Protein AF-E5XTN7-F1 (afdb_monomer)

Secondary structure (DSSP, 8-state):
-------------------PPPP-TTSHHHHHHHHHHHHHHHHHHHHHHHHT-HHHHHHH-HHHHHHHHHHHHHHHHHHHHHHTTT---HHHHHHHHHHHHHHHHHHHHHHHHHTT-SSHHHHHHHHHHHHHHHHHHHHHHHHHHHHHHHHHH-

Structure (mmCIF, N/CA/C/O backbone):
data_AF-E5XTN7-F1
#
_entry.id   AF-E5XTN7-F1
#
loop_
_atom_site.group_PDB
_atom_site.id
_atom_site.type_symbol
_atom_site.label_atom_id
_atom_site.label_alt_id
_atom_site.label_comp_id
_atom_site.label_asym_id
_atom_site.label_entity_id
_atom_site.label_seq_id
_atom_site.pdbx_PDB_ins_code
_atom_site.Cartn_x
_atom_site.Cartn_y
_atom_site.Cartn_z
_atom_site.occupancy
_atom_site.B_iso_or_equiv
_atom_site.auth_seq_id
_atom_site.auth_comp_id
_atom_site.auth_asym_id
_atom_site.auth_atom_id
_atom_site.pdbx_PDB_model_num
ATOM 1 N N . MET A 1 1 ? 64.754 -32.301 -19.157 1.00 39.00 1 MET A N 1
ATOM 2 C CA . MET A 1 1 ? 63.368 -31.954 -19.535 1.00 39.00 1 MET A CA 1
ATOM 3 C C . MET A 1 1 ? 63.121 -30.515 -19.104 1.00 39.00 1 MET A C 1
ATOM 5 O O . MET A 1 1 ? 63.153 -30.246 -17.913 1.00 39.00 1 MET A O 1
ATOM 9 N N . LYS A 1 2 ? 63.018 -29.583 -20.059 1.00 43.47 2 LYS A N 1
ATOM 10 C CA . LYS A 1 2 ? 62.657 -28.176 -19.823 1.00 43.47 2 LYS A CA 1
ATOM 11 C C . LYS A 1 2 ? 61.155 -28.052 -20.085 1.00 43.47 2 LYS A C 1
ATOM 13 O O . LYS A 1 2 ? 60.733 -28.350 -21.195 1.00 43.47 2 LYS A O 1
ATOM 18 N N . GLY A 1 3 ? 60.383 -27.647 -19.082 1.00 41.66 3 GLY A N 1
ATOM 19 C CA . GLY A 1 3 ? 58.965 -27.315 -19.213 1.00 41.66 3 GLY A CA 1
ATOM 20 C C . GLY A 1 3 ? 58.739 -25.921 -18.649 1.00 41.66 3 GLY A C 1
ATOM 21 O O . GLY A 1 3 ? 58.714 -25.746 -17.436 1.00 41.66 3 GLY A O 1
ATOM 22 N N . LEU A 1 4 ? 58.668 -24.935 -19.541 1.00 42.16 4 LEU A N 1
ATOM 23 C CA . LEU A 1 4 ? 58.342 -23.545 -19.244 1.00 42.16 4 LEU A CA 1
ATOM 24 C C . LEU A 1 4 ? 56.812 -23.422 -19.342 1.00 42.16 4 LEU A C 1
ATOM 26 O O . LEU A 1 4 ? 56.265 -23.616 -20.426 1.00 42.16 4 LEU A O 1
ATOM 30 N N . PHE A 1 5 ? 56.118 -23.140 -18.240 1.00 42.88 5 PHE A N 1
ATOM 31 C CA . PHE A 1 5 ? 54.689 -22.817 -18.279 1.00 42.88 5 PHE A CA 1
ATOM 32 C C . PHE A 1 5 ? 54.531 -21.323 -18.568 1.00 42.88 5 PHE A C 1
ATOM 34 O O . PHE A 1 5 ? 54.849 -20.478 -17.733 1.00 42.88 5 PHE A O 1
ATOM 41 N N . VAL A 1 6 ? 54.072 -21.007 -19.779 1.00 46.72 6 VAL A N 1
ATOM 42 C CA . VAL A 1 6 ? 53.655 -19.660 -20.177 1.00 46.72 6 VAL A CA 1
ATOM 43 C C . VAL A 1 6 ? 52.226 -19.465 -19.681 1.00 46.72 6 VAL A C 1
ATOM 45 O O . VAL A 1 6 ? 51.288 -20.038 -20.230 1.00 46.72 6 VAL A O 1
ATOM 48 N N . PHE A 1 7 ? 52.058 -18.671 -18.625 1.00 42.91 7 PHE A N 1
ATOM 49 C CA . PHE A 1 7 ? 50.754 -18.139 -18.248 1.00 42.91 7 PHE A CA 1
ATOM 50 C C . PHE A 1 7 ? 50.423 -16.980 -19.190 1.00 42.91 7 PHE A C 1
ATOM 52 O O . PHE A 1 7 ? 50.870 -15.851 -18.991 1.00 42.91 7 PHE A O 1
ATOM 59 N N . SER A 1 8 ? 49.655 -17.265 -20.240 1.00 40.66 8 SER A N 1
ATOM 60 C CA . SER A 1 8 ? 48.964 -16.235 -21.013 1.00 40.66 8 SER A CA 1
ATOM 61 C C . SER A 1 8 ? 47.857 -15.640 -20.144 1.00 40.66 8 SER A C 1
ATOM 63 O O . SER A 1 8 ? 46.769 -16.196 -20.022 1.00 40.66 8 SER A O 1
ATOM 65 N N . ALA A 1 9 ? 48.163 -14.515 -19.505 1.00 44.72 9 ALA A N 1
ATOM 66 C CA . ALA A 1 9 ? 47.156 -13.574 -19.051 1.00 44.72 9 ALA A CA 1
ATOM 67 C C . ALA A 1 9 ? 46.596 -12.812 -20.263 1.00 44.72 9 ALA A C 1
ATOM 69 O O . ALA A 1 9 ? 47.289 -12.625 -21.261 1.00 44.72 9 ALA A O 1
ATOM 70 N N . VAL A 1 10 ? 45.376 -12.303 -20.102 1.00 40.56 10 VAL A N 1
ATOM 71 C CA . VAL A 1 10 ? 44.593 -11.484 -21.043 1.00 40.56 10 VAL A CA 1
ATOM 72 C C . VAL A 1 10 ? 43.712 -12.293 -21.996 1.00 40.56 10 VAL A C 1
ATOM 74 O O . VAL A 1 10 ? 44.074 -12.671 -23.104 1.00 40.56 10 VAL A O 1
ATOM 77 N N . GLY A 1 11 ? 42.488 -12.498 -21.523 1.00 36.06 11 GLY A N 1
ATOM 78 C CA . GLY A 1 11 ? 41.354 -12.985 -22.300 1.00 36.06 11 GLY A CA 1
ATOM 79 C C . GLY A 1 11 ? 40.106 -13.194 -21.444 1.00 36.06 11 GLY A C 1
ATOM 80 O O . GLY A 1 11 ? 39.206 -13.916 -21.854 1.00 36.06 11 GLY A O 1
ATOM 81 N N . VAL A 1 12 ? 40.054 -12.618 -20.234 1.00 38.53 12 VAL A N 1
ATOM 82 C CA . VAL A 1 12 ? 38.844 -12.628 -19.412 1.00 38.53 12 VAL A CA 1
ATOM 83 C C . VAL A 1 12 ? 38.014 -11.425 -19.817 1.00 38.53 12 VAL A C 1
ATOM 85 O O . VAL A 1 12 ? 38.387 -10.285 -19.564 1.00 38.53 12 VAL A O 1
ATOM 88 N N . ALA A 1 13 ? 36.886 -11.761 -20.427 1.00 38.44 13 ALA A N 1
ATOM 89 C CA . ALA A 1 13 ? 35.663 -10.994 -20.445 1.00 38.44 13 ALA A CA 1
ATOM 90 C C . ALA A 1 13 ? 35.724 -9.643 -21.171 1.00 38.44 13 ALA A C 1
ATOM 92 O O . ALA A 1 13 ? 36.073 -8.596 -20.631 1.00 38.44 13 ALA A O 1
ATOM 93 N N . ALA A 1 14 ? 35.147 -9.669 -22.370 1.00 40.19 14 ALA A N 1
ATOM 94 C CA . ALA A 1 14 ? 34.119 -8.701 -22.707 1.00 40.19 14 ALA A CA 1
ATOM 95 C C . ALA A 1 14 ? 33.055 -8.671 -21.584 1.00 40.19 14 ALA A C 1
ATOM 97 O O . ALA A 1 14 ? 31.980 -9.247 -21.718 1.00 40.19 14 ALA A O 1
ATOM 98 N N . VAL A 1 15 ? 33.357 -8.036 -20.447 1.00 39.28 15 VAL A N 1
ATOM 99 C CA . VAL A 1 15 ? 32.304 -7.446 -19.628 1.00 39.28 15 VAL A CA 1
ATOM 100 C C . VAL A 1 15 ? 31.927 -6.206 -20.398 1.00 39.28 15 VAL A C 1
ATOM 102 O O . VAL A 1 15 ? 32.626 -5.194 -20.387 1.00 39.28 15 VAL A O 1
ATOM 105 N N . LEU A 1 16 ? 30.861 -6.367 -21.172 1.00 36.47 16 LEU A N 1
ATOM 106 C CA . LEU A 1 16 ? 30.068 -5.273 -21.676 1.00 36.47 16 LEU A CA 1
ATOM 107 C C . LEU A 1 16 ? 30.005 -4.219 -20.571 1.00 36.47 16 LEU A C 1
ATOM 109 O O . LEU A 1 16 ? 29.441 -4.464 -19.506 1.00 36.47 16 LEU A O 1
ATOM 113 N N . ALA A 1 17 ? 30.575 -3.052 -20.844 1.00 36.22 17 ALA A N 1
ATOM 114 C CA . ALA A 1 17 ? 30.111 -1.817 -20.251 1.00 36.22 17 ALA A CA 1
ATOM 115 C C . ALA A 1 17 ? 28.664 -1.607 -20.734 1.00 36.22 17 ALA A C 1
ATOM 117 O O . ALA A 1 17 ? 28.383 -0.752 -21.566 1.00 36.22 17 ALA A O 1
ATOM 118 N N . GLN A 1 18 ? 27.746 -2.458 -20.269 1.00 37.75 18 GLN A N 1
ATOM 119 C CA . GLN A 1 18 ? 26.349 -2.110 -20.131 1.00 37.75 18 GLN A CA 1
ATOM 120 C C . GLN A 1 18 ? 26.347 -1.112 -18.984 1.00 37.75 18 GLN A C 1
ATOM 122 O O . GLN A 1 18 ? 26.184 -1.461 -17.819 1.00 37.75 18 GLN A O 1
ATOM 127 N N . SER A 1 19 ? 26.620 0.148 -19.319 1.00 44.28 19 SER A N 1
ATOM 128 C CA . SER A 1 19 ? 25.987 1.235 -18.589 1.00 44.28 19 SER A CA 1
ATOM 129 C C . SER A 1 19 ? 24.523 0.820 -18.417 1.00 44.28 19 SER A C 1
ATOM 131 O O . SER A 1 19 ? 23.936 0.419 -19.432 1.00 44.28 19 SER A O 1
ATOM 133 N N . PRO A 1 20 ? 23.955 0.813 -17.194 1.00 45.00 20 PRO A N 1
ATOM 134 C CA . PRO A 1 20 ? 22.523 0.593 -17.058 1.00 45.00 20 PRO A CA 1
ATOM 135 C C . PRO A 1 20 ? 21.872 1.556 -18.043 1.00 45.00 20 PRO A C 1
ATOM 137 O O . PRO A 1 20 ? 22.246 2.734 -18.084 1.00 45.00 20 PRO A O 1
ATOM 140 N N . ALA A 1 21 ? 21.057 1.015 -18.951 1.00 47.50 21 ALA A N 1
ATOM 141 C CA . ALA A 1 21 ? 20.324 1.843 -19.887 1.00 47.50 21 ALA A CA 1
ATOM 142 C C . ALA A 1 21 ? 19.663 2.927 -19.038 1.00 47.50 21 ALA A C 1
ATOM 144 O O . ALA A 1 21 ? 18.949 2.588 -18.097 1.00 47.50 21 ALA A O 1
ATOM 145 N N . ALA A 1 22 ? 20.015 4.192 -19.293 1.00 49.84 22 ALA A N 1
ATOM 146 C CA . ALA A 1 22 ? 19.429 5.308 -18.570 1.00 49.84 22 ALA A CA 1
ATOM 147 C C . ALA A 1 22 ? 17.920 5.112 -18.623 1.00 49.84 22 ALA A C 1
ATOM 149 O O . ALA A 1 22 ? 17.380 4.875 -19.712 1.00 49.84 22 ALA A O 1
ATOM 150 N N . ALA A 1 23 ? 17.283 5.101 -17.460 1.00 55.78 23 ALA A N 1
ATOM 151 C CA . ALA A 1 23 ? 15.891 4.761 -17.399 1.00 55.78 23 ALA A CA 1
ATOM 152 C C . ALA A 1 23 ? 15.079 5.701 -18.289 1.00 55.78 23 ALA A C 1
ATOM 154 O O . ALA A 1 23 ? 15.318 6.910 -18.336 1.00 55.78 23 ALA A O 1
ATOM 155 N N . ASP A 1 24 ? 14.129 5.134 -19.026 1.00 64.25 24 ASP A N 1
ATOM 156 C CA . ASP A 1 24 ? 13.216 5.924 -19.834 1.00 64.25 24 ASP A CA 1
ATOM 157 C C . ASP A 1 24 ? 11.957 6.200 -19.000 1.00 64.25 24 ASP A C 1
ATOM 159 O O . ASP A 1 24 ? 11.116 5.306 -18.856 1.00 64.25 24 ASP A O 1
ATOM 163 N N . PRO A 1 25 ? 11.766 7.420 -18.460 1.00 66.38 25 PRO A N 1
ATOM 164 C CA . PRO A 1 25 ? 10.553 7.768 -17.722 1.00 66.38 25 PRO A CA 1
ATOM 165 C C . PRO A 1 25 ? 9.294 7.724 -18.606 1.00 66.38 25 PRO A C 1
ATOM 167 O O . PRO A 1 25 ? 8.176 7.763 -18.086 1.00 66.38 25 PRO A O 1
ATOM 170 N N . ALA A 1 26 ? 9.445 7.640 -19.934 1.00 74.25 26 ALA A N 1
ATOM 171 C CA . ALA 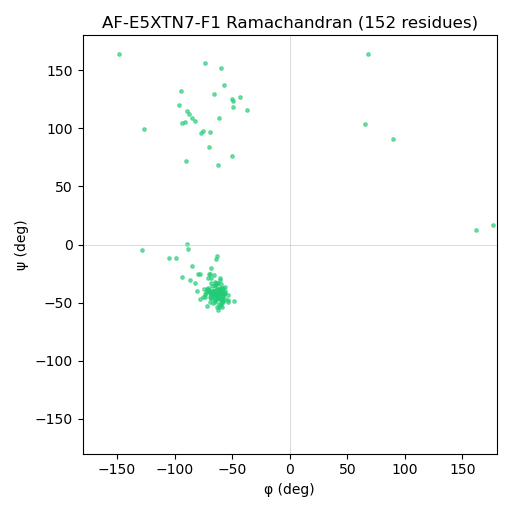A 1 26 ? 8.358 7.411 -20.876 1.00 74.25 26 ALA A CA 1
ATOM 172 C C . ALA A 1 26 ? 8.083 5.920 -21.142 1.00 74.25 26 ALA A C 1
ATOM 174 O O . ALA A 1 26 ? 7.150 5.618 -21.902 1.00 74.25 26 ALA A O 1
ATOM 175 N N . SER A 1 27 ? 8.817 4.989 -20.524 1.00 83.12 27 SER A N 1
ATOM 176 C CA . SER A 1 27 ? 8.564 3.557 -20.684 1.00 83.12 27 SER A CA 1
ATOM 177 C C . SER A 1 27 ? 7.141 3.184 -20.223 1.00 83.12 27 SER A C 1
ATOM 179 O O . SER A 1 27 ? 6.545 3.876 -19.382 1.00 83.12 27 SER A O 1
ATOM 181 N N . PRO A 1 28 ? 6.543 2.126 -20.802 1.00 84.44 28 PRO A N 1
ATOM 182 C CA . PRO A 1 28 ? 5.240 1.625 -20.372 1.00 84.44 28 PRO A CA 1
ATOM 183 C C . PRO A 1 28 ? 5.191 1.323 -18.868 1.00 84.44 28 PRO A C 1
ATOM 185 O O . PRO A 1 28 ? 4.250 1.761 -18.204 1.00 84.44 28 PRO A O 1
ATOM 188 N N . ASP A 1 29 ? 6.238 0.692 -18.330 1.00 85.06 29 ASP A N 1
ATOM 189 C CA . ASP A 1 29 ? 6.371 0.350 -16.909 1.00 85.06 29 ASP A CA 1
ATOM 190 C C . ASP A 1 29 ? 6.320 1.597 -16.016 1.00 85.06 29 ASP A C 1
ATOM 192 O O . ASP A 1 29 ? 5.551 1.654 -15.053 1.00 85.06 29 ASP A O 1
ATOM 196 N N . CYS A 1 30 ? 7.061 2.652 -16.370 1.00 86.00 30 CYS A N 1
ATOM 197 C CA . CYS A 1 30 ? 7.089 3.887 -15.585 1.00 86.00 30 CYS A CA 1
ATOM 198 C C . CYS A 1 30 ? 5.744 4.619 -15.607 1.00 86.00 30 CYS A C 1
ATOM 200 O O . CYS A 1 30 ? 5.276 5.109 -14.575 1.00 86.00 30 CYS A O 1
ATOM 202 N N . ARG A 1 31 ? 5.074 4.663 -16.765 1.00 85.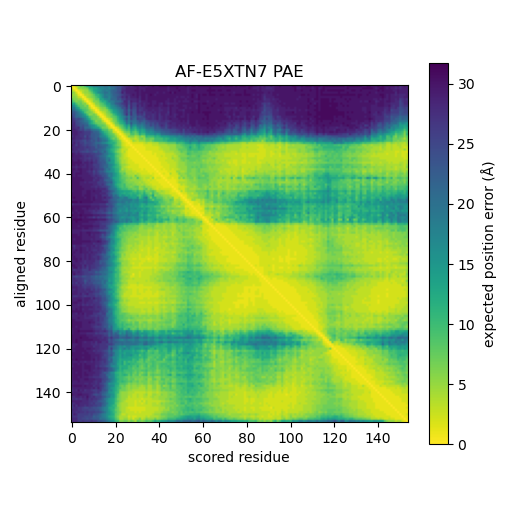50 31 ARG A N 1
ATOM 203 C CA . ARG A 1 31 ? 3.725 5.242 -16.874 1.00 85.50 31 ARG A CA 1
ATOM 204 C C . ARG A 1 31 ? 2.703 4.454 -16.063 1.00 85.50 31 ARG A C 1
ATOM 206 O O . ARG A 1 31 ? 1.848 5.063 -15.416 1.00 85.50 31 ARG A O 1
ATOM 213 N N . TYR A 1 32 ? 2.807 3.128 -16.080 1.00 86.06 32 TYR A N 1
ATOM 214 C CA . TYR A 1 32 ? 1.942 2.249 -15.309 1.00 86.06 32 TYR A CA 1
ATOM 215 C C . TYR A 1 32 ? 2.142 2.447 -13.802 1.00 86.06 32 TYR A C 1
ATOM 217 O O . TYR A 1 32 ? 1.176 2.698 -13.081 1.00 86.06 32 TYR A O 1
ATOM 225 N N . MET A 1 33 ? 3.389 2.467 -13.326 1.00 84.94 33 MET A N 1
ATOM 226 C CA . MET A 1 33 ? 3.681 2.722 -11.913 1.00 84.94 33 MET A CA 1
ATOM 227 C C . MET A 1 33 ? 3.194 4.092 -11.453 1.00 84.94 33 MET A C 1
ATOM 229 O O . MET A 1 33 ? 2.551 4.193 -10.413 1.00 84.94 33 MET A O 1
ATOM 233 N N . GLN A 1 34 ? 3.371 5.143 -12.255 1.00 83.62 34 GLN A N 1
ATOM 234 C CA . GLN A 1 34 ? 2.809 6.459 -11.933 1.00 83.62 34 GLN A CA 1
ATOM 235 C C . GLN A 1 34 ? 1.277 6.453 -11.825 1.00 83.62 34 GLN A C 1
ATOM 237 O O . GLN A 1 34 ? 0.705 7.299 -11.130 1.00 83.62 34 GLN A O 1
ATOM 242 N N . GLN A 1 35 ? 0.586 5.564 -12.541 1.00 85.44 35 GLN A N 1
ATOM 243 C CA . GLN A 1 35 ? -0.858 5.383 -12.407 1.00 85.44 35 GLN A CA 1
ATOM 244 C C . GLN A 1 35 ? -1.201 4.628 -11.117 1.00 85.44 35 GLN A C 1
ATOM 246 O O . GLN A 1 35 ? -2.112 5.056 -10.407 1.00 85.44 35 GLN A O 1
ATOM 251 N N . VAL A 1 36 ? -0.479 3.550 -10.803 1.00 85.00 36 VAL A N 1
ATOM 252 C CA . VAL A 1 36 ? -0.651 2.769 -9.567 1.00 85.00 36 VAL A CA 1
ATOM 253 C C . VAL A 1 36 ? -0.421 3.647 -8.339 1.00 85.00 36 VAL A C 1
ATOM 255 O O . VAL A 1 36 ? -1.320 3.767 -7.510 1.00 85.00 36 VAL A O 1
ATOM 258 N N . THR A 1 37 ? 0.704 4.365 -8.267 1.00 81.06 37 THR A N 1
ATOM 259 C CA . THR A 1 37 ? 1.030 5.265 -7.148 1.00 81.06 37 THR A CA 1
ATOM 260 C C . THR A 1 37 ? -0.052 6.322 -6.932 1.00 81.06 37 THR A C 1
ATOM 262 O O . THR A 1 37 ? -0.450 6.580 -5.800 1.00 81.06 37 THR A O 1
ATOM 265 N N . ARG A 1 38 ? -0.593 6.911 -8.008 1.00 78.56 38 ARG A N 1
ATOM 266 C CA . ARG A 1 38 ? -1.693 7.883 -7.897 1.00 78.56 38 ARG A CA 1
ATOM 267 C C . ARG A 1 38 ? -2.963 7.273 -7.307 1.00 78.56 38 ARG A C 1
ATOM 269 O O . ARG A 1 38 ? -3.655 7.952 -6.554 1.00 78.56 38 ARG A O 1
ATOM 276 N N . GLN A 1 39 ? -3.280 6.026 -7.653 1.00 81.19 39 GLN A N 1
ATOM 277 C CA . GLN A 1 39 ? -4.448 5.336 -7.105 1.00 81.19 39 GLN A CA 1
ATOM 278 C C . GLN A 1 39 ? -4.271 4.990 -5.625 1.00 81.19 39 GLN A C 1
ATOM 280 O O . GLN A 1 39 ? -5.224 5.168 -4.872 1.00 81.19 39 GLN A O 1
ATOM 285 N N . VAL A 1 40 ? -3.074 4.562 -5.214 1.00 81.06 40 VAL A N 1
ATOM 286 C CA . VAL A 1 40 ? -2.748 4.272 -3.807 1.00 81.06 40 VAL A CA 1
ATOM 287 C C . VAL A 1 40 ? -2.854 5.541 -2.962 1.00 81.06 40 VAL A C 1
ATOM 289 O O . VAL A 1 40 ? -3.677 5.598 -2.056 1.00 81.06 40 VAL A O 1
ATOM 292 N N . VAL A 1 41 ? -2.162 6.622 -3.344 1.00 76.12 41 VAL A N 1
ATOM 293 C CA . VAL A 1 41 ? -2.200 7.899 -2.602 1.00 76.12 41 VAL A CA 1
ATOM 294 C C . VAL A 1 41 ? -3.625 8.449 -2.479 1.00 76.12 41 VAL A C 1
ATOM 296 O O . VAL A 1 41 ? -4.034 8.910 -1.415 1.00 76.12 41 VAL A O 1
ATOM 299 N N . ALA A 1 42 ? -4.416 8.399 -3.556 1.00 69.88 42 ALA A N 1
ATOM 300 C CA . ALA A 1 42 ? -5.805 8.854 -3.512 1.00 69.88 42 ALA A CA 1
ATOM 301 C C . ALA A 1 42 ? -6.658 8.036 -2.523 1.00 69.88 42 ALA A C 1
ATOM 303 O O . ALA A 1 42 ? -7.577 8.575 -1.905 1.00 69.88 42 ALA A O 1
ATOM 304 N N . ARG A 1 43 ? -6.363 6.742 -2.360 1.00 74.06 43 ARG A N 1
ATOM 305 C CA . ARG A 1 43 ? -7.075 5.839 -1.450 1.00 74.06 43 ARG A CA 1
ATOM 306 C C . ARG A 1 43 ? -6.606 5.975 -0.006 1.00 74.06 43 ARG A C 1
ATOM 308 O O . ARG A 1 43 ? -7.460 6.044 0.873 1.00 74.06 43 ARG A O 1
ATOM 315 N N . GLU A 1 44 ? -5.312 6.138 0.244 1.00 71.06 44 GLU A N 1
ATOM 316 C CA . GLU A 1 44 ? -4.786 6.486 1.571 1.00 71.06 44 GLU A CA 1
ATOM 317 C C . GLU A 1 44 ? -5.398 7.795 2.081 1.00 71.06 44 GLU A C 1
ATOM 319 O O . GLU A 1 44 ? -5.830 7.883 3.230 1.00 71.06 44 GLU A O 1
ATOM 324 N N . GLN A 1 45 ? -5.538 8.802 1.213 1.00 68.50 45 GLN A N 1
ATOM 325 C CA . GLN A 1 45 ? -6.229 10.054 1.541 1.00 68.50 45 GLN A CA 1
ATOM 326 C C . GLN A 1 45 ? -7.711 9.845 1.871 1.00 68.50 45 GLN A C 1
ATOM 328 O O . GLN A 1 45 ? -8.251 10.533 2.736 1.00 68.50 45 GLN A O 1
ATOM 333 N N . MET A 1 46 ? -8.386 8.889 1.224 1.00 67.75 46 MET A N 1
ATOM 334 C CA . MET A 1 46 ? -9.755 8.524 1.595 1.00 67.75 46 MET A CA 1
ATOM 335 C C . MET A 1 46 ? -9.813 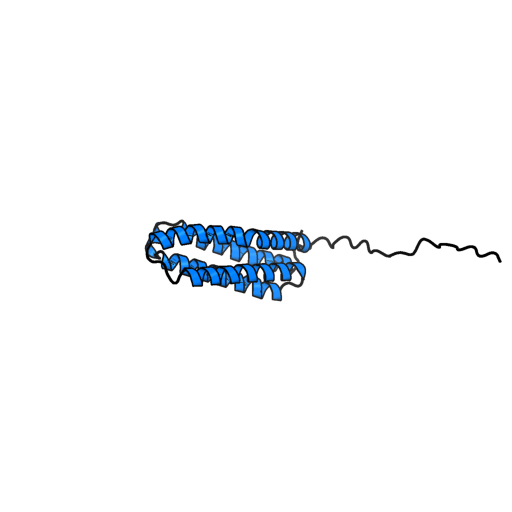7.832 2.958 1.00 67.75 46 MET A C 1
ATOM 337 O O . MET A 1 46 ? -10.721 8.115 3.736 1.00 67.75 46 MET A O 1
ATOM 341 N N . LEU A 1 47 ? -8.877 6.929 3.246 1.00 70.75 47 LEU A N 1
ATOM 342 C CA . LEU A 1 47 ? -8.841 6.1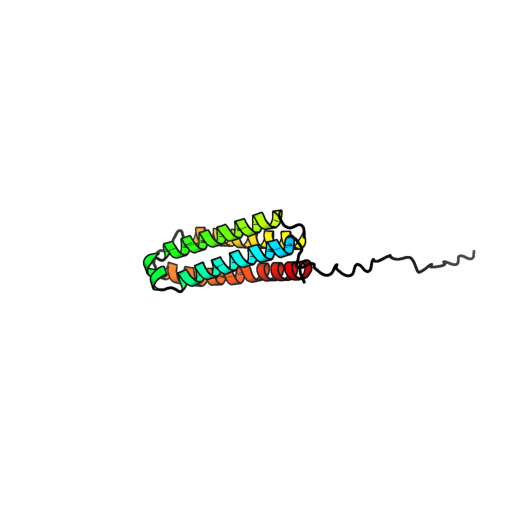34 4.474 1.00 70.75 47 LEU A CA 1
ATOM 343 C C . LEU A 1 47 ? -8.513 7.022 5.678 1.00 70.75 47 LEU A C 1
ATOM 345 O O . LEU A 1 47 ? -9.271 7.065 6.645 1.00 70.75 47 LEU A O 1
ATOM 349 N N . THR A 1 48 ? -7.465 7.835 5.555 1.00 68.94 48 THR A N 1
ATOM 350 C CA . THR A 1 48 ? -7.084 8.853 6.542 1.00 68.94 48 THR A CA 1
ATOM 351 C C . THR A 1 48 ? -8.133 9.954 6.656 1.00 68.94 48 THR A C 1
ATOM 353 O O . THR A 1 48 ? -8.472 10.350 7.765 1.00 68.94 48 THR A O 1
ATOM 356 N N . GLY A 1 49 ? -8.707 10.427 5.547 1.00 66.50 49 GLY A N 1
ATOM 357 C CA . GLY A 1 49 ? -9.794 11.408 5.551 1.00 66.50 49 GLY A CA 1
ATOM 358 C C . GLY A 1 49 ? -11.071 10.877 6.205 1.00 66.50 49 GLY A C 1
ATOM 359 O O . GLY A 1 49 ? -11.780 11.631 6.864 1.00 66.50 49 GLY A O 1
ATOM 360 N N . THR A 1 50 ? -11.340 9.578 6.076 1.00 68.62 50 THR A N 1
ATOM 361 C CA . THR A 1 50 ? -12.445 8.904 6.765 1.00 68.62 50 THR A CA 1
ATOM 362 C C . THR A 1 50 ? -12.146 8.778 8.252 1.00 68.62 50 THR A C 1
ATOM 364 O O . THR A 1 50 ? -12.942 9.259 9.047 1.00 68.62 50 THR A O 1
ATOM 367 N N . ALA A 1 51 ? -10.989 8.223 8.625 1.00 62.72 51 ALA A N 1
ATOM 368 C CA . ALA A 1 51 ? -10.588 8.032 10.019 1.00 62.72 51 ALA A CA 1
ATOM 369 C C . ALA A 1 51 ? -10.496 9.360 10.794 1.00 62.72 51 ALA A C 1
ATOM 371 O O . ALA A 1 51 ? -10.995 9.462 11.914 1.00 62.72 51 ALA A O 1
ATOM 372 N N . ASN A 1 52 ? -9.931 10.399 10.170 1.00 62.06 52 ASN A N 1
ATOM 373 C CA . ASN A 1 52 ? -9.697 11.706 10.784 1.00 62.06 52 ASN A CA 1
ATOM 374 C C . ASN A 1 52 ? -10.872 12.684 10.650 1.00 62.06 52 ASN A C 1
ATOM 376 O O . ASN A 1 52 ? -10.785 13.784 11.191 1.00 62.06 52 ASN A O 1
ATOM 380 N N . SER A 1 53 ? -11.954 12.338 9.942 1.00 68.00 53 SER A N 1
ATOM 381 C CA . SER A 1 53 ? -13.162 13.166 9.894 1.00 68.00 53 SER A CA 1
ATOM 382 C C . SER A 1 53 ? -14.117 12.736 11.006 1.00 68.00 53 SER A C 1
ATOM 384 O O . SER A 1 53 ? -14.781 11.706 10.863 1.00 68.00 53 SER A O 1
ATOM 386 N N . PRO A 1 54 ? -14.257 13.512 12.101 1.00 64.25 54 PRO A N 1
ATOM 387 C CA . PRO A 1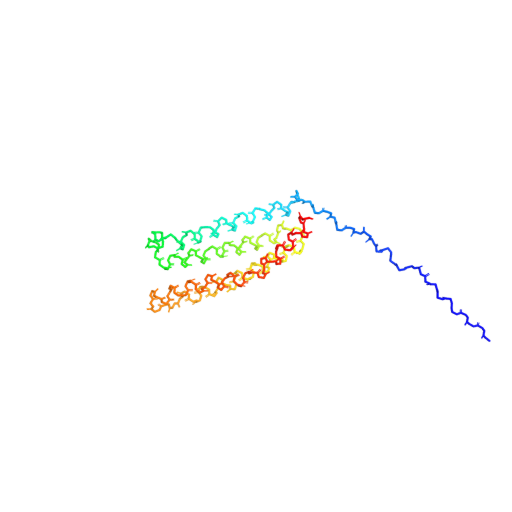 54 ? -15.091 13.107 13.232 1.00 64.25 54 PRO A CA 1
ATOM 388 C C . PRO A 1 54 ? -16.548 12.890 12.815 1.00 64.25 54 PRO A C 1
ATOM 390 O O . PRO A 1 54 ? -17.222 12.002 13.326 1.00 64.25 54 PRO A O 1
ATOM 393 N N . GLU A 1 55 ? -17.022 13.677 11.847 1.00 69.00 55 GLU A N 1
ATOM 394 C CA . GLU A 1 55 ? -18.387 13.605 11.333 1.00 69.00 55 GLU A CA 1
ATOM 395 C C . GLU A 1 55 ? -18.612 12.375 10.437 1.00 69.00 55 GLU A C 1
ATOM 397 O O . GLU A 1 55 ? -19.674 11.752 10.501 1.00 69.00 55 GLU A O 1
ATOM 402 N N . LEU A 1 56 ? -17.622 11.996 9.618 1.00 63.47 56 LEU A N 1
ATOM 403 C CA . LEU A 1 56 ? -17.702 10.795 8.780 1.00 63.47 56 LEU A CA 1
ATOM 404 C C . LEU A 1 56 ? -17.550 9.527 9.630 1.00 63.47 56 LEU A C 1
ATOM 406 O O . LEU A 1 56 ? -18.365 8.615 9.498 1.00 63.47 56 LEU A O 1
ATOM 410 N N . SER A 1 57 ? -16.582 9.507 10.550 1.00 63.75 57 SER A N 1
ATOM 411 C CA . SER A 1 57 ? -16.369 8.427 11.520 1.00 63.75 57 SER A CA 1
ATOM 412 C C . SER A 1 57 ? -17.591 8.199 12.415 1.00 63.75 57 SER A C 1
ATOM 414 O O . SER A 1 57 ? -17.975 7.053 12.642 1.00 63.75 57 SER A O 1
ATOM 416 N N . GLN A 1 58 ? -18.275 9.262 12.867 1.00 65.69 58 GLN A N 1
ATOM 417 C CA . GLN A 1 58 ? -19.535 9.126 13.613 1.00 65.69 58 GLN A CA 1
ATOM 418 C C . GLN A 1 58 ? -20.682 8.566 12.761 1.00 65.69 58 GLN A C 1
ATOM 420 O O . GLN A 1 58 ? -21.457 7.752 13.260 1.00 65.69 58 GLN A O 1
ATOM 425 N N . LYS A 1 59 ? -20.811 8.983 11.492 1.00 69.69 59 LYS A N 1
ATOM 426 C CA . LYS A 1 59 ? -21.889 8.525 10.591 1.00 69.69 59 LYS A CA 1
ATOM 427 C C . LYS A 1 59 ? -21.710 7.082 10.128 1.00 69.69 59 LYS A C 1
ATOM 429 O O . LYS A 1 59 ? -22.696 6.361 10.010 1.00 69.69 59 LYS A O 1
ATOM 434 N N . LEU A 1 60 ? -20.477 6.680 9.832 1.00 65.12 60 LEU A N 1
ATOM 435 C CA . LEU A 1 60 ? -20.150 5.328 9.377 1.00 65.12 60 LEU A CA 1
ATOM 436 C C . LEU A 1 60 ? -20.122 4.321 10.531 1.00 65.12 60 LEU A C 1
ATOM 438 O O . LEU A 1 60 ? -20.353 3.133 10.312 1.00 65.12 60 LEU A O 1
ATOM 442 N N . GLY A 1 61 ? -19.860 4.791 11.753 1.00 66.75 61 GLY A N 1
ATOM 443 C CA . GLY A 1 61 ? -19.606 3.927 12.898 1.00 66.75 61 GLY A CA 1
ATOM 444 C C . GLY A 1 61 ? -18.279 3.168 12.764 1.00 66.75 61 GLY A C 1
ATOM 445 O O . GLY A 1 61 ? -17.688 3.062 11.689 1.00 66.75 61 GLY A O 1
ATOM 446 N N . LYS A 1 62 ? -17.801 2.614 13.880 1.00 66.94 62 LYS A N 1
ATOM 447 C CA . LYS A 1 62 ? -16.472 1.983 13.982 1.00 66.94 62 LYS A CA 1
ATOM 448 C C . LYS A 1 62 ? -16.319 0.764 13.058 1.00 66.94 62 LYS A C 1
ATOM 450 O O . LYS A 1 62 ? -15.367 0.693 12.282 1.00 66.94 62 LYS A O 1
ATOM 455 N N . SER A 1 63 ? -17.341 -0.091 12.996 1.00 67.44 63 SER A N 1
ATOM 456 C CA . SER A 1 63 ? -17.356 -1.226 12.064 1.00 67.44 63 SER A CA 1
ATOM 457 C C . SER A 1 63 ? -17.409 -0.805 10.589 1.00 67.44 63 SER A C 1
ATOM 459 O O . SER A 1 63 ? -16.920 -1.537 9.731 1.00 67.44 63 SER A O 1
ATOM 461 N N . GLY A 1 64 ? -17.947 0.379 10.274 1.00 73.12 64 GLY A N 1
ATOM 462 C CA . GLY A 1 64 ? -17.908 0.944 8.924 1.00 73.12 64 GLY A CA 1
ATOM 463 C C . GLY A 1 64 ? -16.499 1.383 8.516 1.00 73.12 64 GLY A C 1
ATOM 464 O O . GLY A 1 64 ? -16.081 1.128 7.388 1.00 73.12 64 GLY A O 1
ATOM 465 N N . VAL A 1 65 ? -15.729 1.966 9.443 1.00 73.69 65 VAL A N 1
ATOM 466 C CA . VAL A 1 65 ? -14.321 2.342 9.213 1.00 73.69 65 VAL A CA 1
ATOM 467 C C . VAL A 1 65 ? -13.460 1.106 8.941 1.00 73.69 65 VAL A C 1
ATOM 469 O O . VAL A 1 65 ? -12.710 1.091 7.966 1.00 73.69 65 VAL A O 1
ATOM 472 N N . LEU A 1 66 ? -13.617 0.038 9.730 1.00 73.31 66 LEU A N 1
ATOM 473 C CA . LEU A 1 66 ? -12.898 -1.224 9.511 1.00 73.31 66 LEU A CA 1
ATOM 474 C C . LEU A 1 66 ? -13.252 -1.887 8.173 1.00 73.31 66 LEU A C 1
ATOM 476 O O . LEU A 1 66 ? -12.368 -2.406 7.495 1.00 73.31 66 LEU A O 1
ATOM 480 N N . GLN A 1 67 ? -14.522 -1.845 7.758 1.00 73.69 67 GLN A N 1
ATOM 481 C CA . GLN A 1 67 ? -14.937 -2.353 6.446 1.00 73.69 67 GLN A CA 1
ATOM 482 C C . GLN A 1 67 ? -14.316 -1.554 5.295 1.00 73.69 67 GLN A C 1
ATOM 484 O O . GLN A 1 67 ? -13.872 -2.149 4.314 1.00 73.69 67 GLN A O 1
ATOM 489 N N . ILE A 1 68 ? -14.246 -0.225 5.418 1.00 76.06 68 ILE A N 1
ATOM 490 C CA . ILE A 1 68 ? -13.586 0.637 4.427 1.00 76.06 68 ILE A CA 1
ATOM 491 C C . ILE A 1 68 ? -12.087 0.339 4.369 1.00 76.06 68 ILE A C 1
ATOM 493 O O . ILE A 1 68 ? -11.534 0.243 3.272 1.00 76.06 68 ILE A O 1
ATOM 497 N N . ALA A 1 69 ? -11.437 0.155 5.520 1.00 76.38 69 ALA A N 1
ATOM 498 C CA . ALA A 1 69 ? -10.023 -0.193 5.577 1.00 76.38 69 ALA A CA 1
ATOM 499 C C . ALA A 1 69 ? -9.752 -1.544 4.897 1.00 76.38 69 ALA A C 1
ATOM 501 O O . ALA A 1 69 ? -8.945 -1.614 3.974 1.00 76.38 69 ALA A O 1
ATOM 502 N N . ALA A 1 70 ? -10.499 -2.590 5.264 1.00 77.00 70 ALA A N 1
ATOM 503 C CA . ALA A 1 70 ? -10.367 -3.919 4.668 1.00 77.00 70 ALA A CA 1
ATOM 504 C C . ALA A 1 70 ? -10.591 -3.905 3.144 1.00 77.00 70 ALA A C 1
ATOM 506 O O . ALA A 1 70 ? -9.796 -4.472 2.399 1.00 77.00 70 ALA A O 1
ATOM 507 N N . GLN A 1 71 ? -11.625 -3.206 2.662 1.00 78.50 71 GLN A N 1
ATOM 508 C CA . GLN A 1 71 ? -11.878 -3.065 1.222 1.00 78.50 71 GLN A CA 1
ATOM 509 C C . GLN A 1 71 ? -10.776 -2.290 0.497 1.00 78.50 71 GLN A C 1
ATOM 511 O O . GLN A 1 71 ? -10.481 -2.588 -0.660 1.00 78.50 71 GLN A O 1
ATOM 516 N N . THR A 1 72 ? -10.187 -1.288 1.148 1.00 83.00 72 THR A N 1
ATOM 517 C CA . THR A 1 72 ? -9.106 -0.501 0.548 1.00 83.00 72 THR A CA 1
ATOM 518 C C . THR A 1 72 ? -7.849 -1.344 0.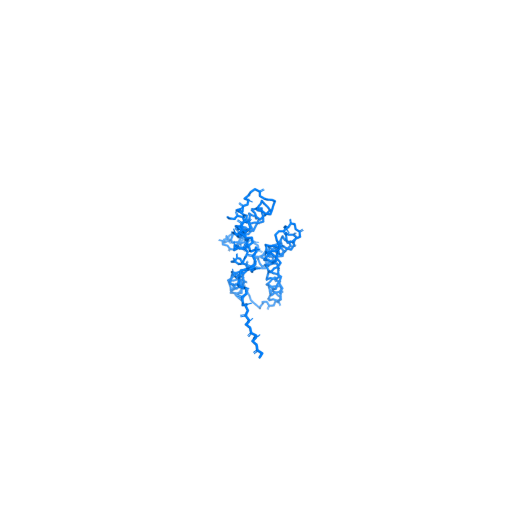385 1.00 83.00 72 THR A C 1
ATOM 520 O O . THR A 1 72 ? -7.293 -1.381 -0.710 1.00 83.00 72 THR A O 1
ATOM 523 N N . TYR A 1 73 ? -7.463 -2.097 1.415 1.00 82.94 73 TYR A N 1
ATOM 524 C CA . TYR A 1 73 ? -6.321 -3.004 1.323 1.00 82.94 73 TYR A CA 1
ATOM 525 C C . TYR A 1 73 ? -6.563 -4.132 0.314 1.00 82.94 73 TYR A C 1
ATOM 527 O O . TYR A 1 73 ? -5.696 -4.414 -0.507 1.00 82.94 73 TYR A O 1
ATOM 535 N N . GLU A 1 74 ? -7.761 -4.719 0.263 1.00 85.00 74 GLU A N 1
ATOM 536 C CA . GLU A 1 74 ? -8.074 -5.721 -0.766 1.00 85.00 74 GLU A CA 1
ATOM 537 C C . GLU A 1 74 ? -7.983 -5.139 -2.189 1.00 85.00 74 GLU A C 1
ATOM 539 O O . GLU A 1 74 ? -7.477 -5.787 -3.108 1.00 85.00 74 GLU A O 1
ATOM 544 N N . TYR A 1 75 ? -8.413 -3.889 -2.387 1.00 85.19 75 TYR A N 1
ATOM 545 C CA . TYR A 1 75 ? -8.243 -3.204 -3.667 1.00 85.19 75 TYR A CA 1
ATOM 546 C C . TYR A 1 75 ? -6.766 -3.009 -4.025 1.00 85.19 75 TYR A C 1
ATOM 548 O O . TYR A 1 75 ? -6.369 -3.305 -5.153 1.00 85.19 75 TYR A O 1
ATOM 556 N N . GLU A 1 76 ? -5.949 -2.529 -3.086 1.00 88.00 76 GLU A N 1
ATOM 557 C CA . GLU A 1 76 ? -4.509 -2.356 -3.296 1.00 88.00 76 GLU A CA 1
ATOM 558 C C . GLU A 1 76 ? -3.837 -3.676 -3.656 1.00 88.00 76 GLU A C 1
ATOM 560 O O . GLU A 1 76 ? -3.097 -3.742 -4.636 1.00 88.00 76 GLU A O 1
ATOM 565 N N . ARG A 1 77 ? -4.165 -4.758 -2.948 1.00 90.50 77 ARG A N 1
ATOM 566 C CA . ARG A 1 77 ? -3.669 -6.095 -3.271 1.00 90.50 77 ARG A CA 1
ATOM 567 C C . ARG A 1 77 ? -3.957 -6.471 -4.719 1.00 90.50 77 ARG A C 1
ATOM 569 O O . ARG A 1 77 ? -3.060 -6.944 -5.421 1.00 90.50 77 ARG A O 1
ATOM 576 N N . VAL A 1 78 ? -5.199 -6.294 -5.174 1.00 89.19 78 VAL A N 1
ATOM 577 C CA . VAL A 1 78 ? -5.587 -6.598 -6.558 1.00 89.19 78 VAL A CA 1
ATOM 578 C C . VAL A 1 78 ? -4.826 -5.706 -7.534 1.00 89.19 78 VAL A C 1
ATOM 580 O O . VAL A 1 78 ? -4.314 -6.211 -8.531 1.00 89.19 78 VAL A O 1
ATOM 583 N N . LEU A 1 79 ? -4.708 -4.409 -7.240 1.00 88.69 79 LEU A N 1
ATOM 584 C CA . LEU A 1 79 ? -3.975 -3.451 -8.064 1.00 88.69 79 LEU A CA 1
ATOM 585 C C . LEU A 1 79 ? -2.513 -3.876 -8.242 1.00 88.69 79 LEU A C 1
ATOM 587 O O . LEU A 1 79 ? -2.029 -3.926 -9.372 1.00 88.69 79 LEU A O 1
ATOM 591 N N . PHE A 1 80 ? -1.835 -4.245 -7.155 1.00 90.44 80 PHE A N 1
ATOM 592 C CA . PHE A 1 80 ? -0.449 -4.700 -7.194 1.00 90.44 80 PHE A CA 1
ATOM 593 C C . PHE A 1 80 ? -0.298 -6.064 -7.879 1.00 90.44 80 PHE A C 1
ATOM 595 O O . PHE A 1 80 ? 0.577 -6.234 -8.725 1.00 90.44 80 PHE A O 1
ATOM 602 N N . SER A 1 81 ? -1.203 -7.010 -7.605 1.00 90.50 81 SER A N 1
ATOM 603 C CA . SER A 1 81 ? -1.193 -8.342 -8.231 1.00 90.50 81 SER A CA 1
ATOM 604 C C . SER A 1 81 ? -1.377 -8.264 -9.746 1.00 90.50 81 SER A C 1
ATOM 606 O O . SER A 1 81 ? -0.664 -8.918 -10.502 1.00 90.50 81 SER A O 1
ATOM 608 N N . VAL A 1 82 ? -2.341 -7.459 -10.201 1.00 88.81 82 VAL A N 1
ATOM 609 C CA . VAL A 1 82 ? -2.607 -7.244 -11.627 1.00 88.81 82 VAL A CA 1
ATOM 610 C C . VAL A 1 82 ? -1.479 -6.434 -12.258 1.00 88.81 82 VAL A C 1
ATOM 612 O O . VAL A 1 82 ? -1.060 -6.740 -13.374 1.00 88.81 82 VAL A O 1
ATOM 615 N N . GLY A 1 83 ? -0.946 -5.439 -11.554 1.00 86.81 83 GLY A N 1
ATOM 616 C CA . GLY A 1 83 ? 0.178 -4.648 -12.035 1.00 86.81 83 GLY A CA 1
ATOM 617 C C . GLY A 1 83 ? 1.443 -5.455 -12.265 1.00 86.81 83 GLY A C 1
ATOM 618 O O . GLY A 1 83 ? 2.059 -5.321 -13.318 1.00 86.81 83 GLY A O 1
ATOM 619 N N . ALA A 1 84 ? 1.734 -6.416 -11.392 1.00 90.31 84 ALA A N 1
ATOM 620 C CA . ALA A 1 84 ? 2.841 -7.352 -11.570 1.00 90.31 84 ALA A CA 1
ATOM 621 C C . ALA A 1 84 ? 2.721 -8.267 -12.809 1.00 90.31 84 ALA A C 1
ATOM 623 O O . ALA A 1 84 ? 3.664 -8.994 -13.126 1.00 90.31 84 ALA A O 1
ATOM 624 N N . THR A 1 85 ? 1.565 -8.290 -13.483 1.00 89.81 85 THR A N 1
ATOM 625 C CA . THR A 1 85 ? 1.369 -8.996 -14.766 1.00 89.81 85 THR A CA 1
ATOM 626 C C . THR A 1 85 ? 1.464 -8.077 -15.984 1.00 89.81 85 THR A C 1
ATOM 628 O O . THR A 1 85 ? 1.506 -8.568 -17.107 1.00 89.81 85 THR A O 1
ATOM 631 N N . GLN A 1 86 ? 1.469 -6.758 -15.767 1.00 86.56 86 GLN A N 1
ATOM 632 C CA . GLN A 1 86 ? 1.516 -5.732 -16.813 1.00 86.56 86 GLN A CA 1
ATOM 633 C C . GLN A 1 86 ? 2.886 -5.060 -16.944 1.00 86.56 86 GLN A C 1
ATOM 635 O O . GLN A 1 86 ? 3.089 -4.324 -17.903 1.00 86.56 86 GLN A O 1
ATOM 640 N N . ILE A 1 87 ? 3.785 -5.289 -15.986 1.00 86.25 87 ILE A N 1
ATOM 641 C CA . ILE A 1 87 ? 5.140 -4.739 -15.970 1.00 86.25 87 ILE A CA 1
ATOM 642 C C . ILE A 1 87 ? 6.122 -5.740 -16.577 1.00 86.25 87 ILE A C 1
ATOM 644 O O . ILE A 1 87 ? 6.130 -6.912 -16.191 1.00 86.25 87 ILE A O 1
ATOM 648 N N . ASP A 1 88 ? 6.968 -5.257 -17.485 1.00 87.00 88 ASP A N 1
ATOM 649 C CA . ASP A 1 88 ? 8.003 -6.061 -18.143 1.00 87.00 88 ASP A CA 1
ATOM 650 C C . ASP A 1 88 ? 9.270 -6.190 -17.276 1.00 87.00 88 ASP A C 1
ATOM 652 O O . ASP A 1 88 ? 9.943 -7.226 -17.292 1.00 87.00 88 ASP A O 1
ATOM 656 N N . SER A 1 89 ? 9.600 -5.160 -16.490 1.00 88.69 89 SER A N 1
ATOM 657 C CA . SER A 1 89 ? 10.691 -5.190 -15.512 1.00 88.69 89 SER A CA 1
ATOM 658 C C . SER A 1 89 ? 10.447 -6.259 -14.441 1.00 88.69 89 SER A C 1
ATOM 660 O O . SER A 1 89 ? 9.595 -6.109 -13.565 1.00 88.69 89 SER A O 1
ATOM 662 N N . ALA A 1 90 ? 11.232 -7.340 -14.482 1.00 88.38 90 ALA A N 1
ATOM 663 C CA . ALA A 1 90 ? 11.103 -8.461 -13.549 1.00 88.38 90 ALA A CA 1
ATOM 664 C C . ALA A 1 90 ? 11.229 -8.024 -12.080 1.00 88.38 90 ALA A C 1
ATOM 666 O O . ALA A 1 90 ? 10.425 -8.432 -11.252 1.00 88.38 90 ALA A O 1
ATOM 667 N N . GLN A 1 91 ? 12.186 -7.145 -11.778 1.00 87.06 91 GLN A N 1
ATOM 668 C CA . GLN A 1 91 ? 12.425 -6.647 -10.423 1.00 87.06 91 GLN A CA 1
ATOM 669 C C . GLN A 1 91 ? 11.251 -5.815 -9.896 1.00 87.06 91 GLN A C 1
ATOM 671 O O . GLN A 1 91 ? 10.844 -5.960 -8.748 1.00 87.06 91 GLN A O 1
ATOM 676 N N . LEU A 1 92 ? 10.682 -4.960 -10.745 1.00 86.31 92 LEU A N 1
ATOM 677 C CA . LEU A 1 92 ? 9.533 -4.140 -10.384 1.00 86.31 92 LEU A CA 1
ATOM 678 C C . LEU A 1 92 ? 8.262 -4.991 -10.259 1.00 86.31 92 LEU A C 1
ATOM 680 O O . LEU A 1 92 ? 7.479 -4.794 -9.334 1.00 86.31 92 LEU A O 1
ATOM 684 N N . ALA A 1 93 ? 8.088 -5.986 -11.131 1.00 90.38 93 ALA A N 1
ATOM 685 C CA . ALA A 1 93 ? 7.011 -6.959 -11.021 1.00 90.38 93 ALA A CA 1
ATOM 686 C C . ALA A 1 93 ? 7.121 -7.805 -9.739 1.00 90.38 93 ALA A C 1
ATOM 688 O O . ALA A 1 93 ? 6.099 -8.061 -9.105 1.00 90.38 93 ALA A O 1
ATOM 689 N N . ASP A 1 94 ? 8.327 -8.214 -9.336 1.00 92.81 94 ASP A N 1
ATOM 690 C CA . ASP A 1 94 ? 8.564 -8.939 -8.083 1.00 92.81 94 ASP A CA 1
ATOM 691 C C . ASP A 1 94 ? 8.244 -8.064 -6.865 1.00 92.81 94 ASP A C 1
ATOM 693 O O . ASP A 1 94 ? 7.432 -8.471 -6.036 1.00 92.81 94 ASP A O 1
ATOM 697 N N . ALA A 1 95 ? 8.726 -6.817 -6.826 1.00 90.56 95 ALA A N 1
ATOM 698 C CA . ALA A 1 95 ? 8.393 -5.878 -5.751 1.00 90.56 95 ALA A CA 1
ATOM 699 C C . ALA A 1 95 ? 6.873 -5.639 -5.625 1.00 90.56 95 ALA A C 1
ATOM 701 O O . ALA A 1 95 ? 6.330 -5.559 -4.522 1.00 90.56 95 ALA A O 1
ATOM 702 N N . MET A 1 96 ? 6.143 -5.585 -6.746 1.00 90.56 96 MET A N 1
ATOM 703 C CA . MET A 1 96 ? 4.679 -5.500 -6.722 1.00 90.56 96 MET A CA 1
ATOM 704 C C . MET A 1 96 ? 4.013 -6.776 -6.183 1.00 90.56 96 MET A C 1
ATOM 706 O O . MET A 1 96 ? 2.993 -6.686 -5.499 1.00 90.56 96 MET A O 1
ATOM 710 N N . ARG A 1 97 ? 4.556 -7.968 -6.462 1.00 93.19 97 ARG A N 1
ATOM 711 C CA . ARG A 1 97 ? 4.036 -9.226 -5.890 1.00 93.19 97 ARG A CA 1
ATOM 712 C C . ARG A 1 97 ? 4.277 -9.288 -4.392 1.00 93.19 97 ARG A C 1
ATOM 714 O O . ARG A 1 97 ? 3.357 -9.660 -3.667 1.00 93.19 97 ARG A O 1
ATOM 721 N N . ASP A 1 98 ? 5.458 -8.884 -3.941 1.00 91.06 98 ASP A N 1
ATOM 722 C CA . ASP A 1 98 ? 5.803 -8.853 -2.521 1.00 91.06 98 ASP A CA 1
ATOM 723 C C . ASP A 1 98 ? 4.915 -7.855 -1.774 1.00 91.06 98 ASP A C 1
ATOM 725 O O . ASP A 1 98 ? 4.336 -8.194 -0.737 1.00 91.06 98 ASP A O 1
ATOM 729 N N . ARG A 1 99 ? 4.654 -6.685 -2.373 1.00 89.31 99 ARG A N 1
ATOM 730 C CA . ARG A 1 99 ? 3.658 -5.740 -1.858 1.00 89.31 99 ARG A CA 1
ATOM 731 C C . ARG A 1 99 ? 2.267 -6.361 -1.768 1.00 89.31 99 ARG A C 1
ATOM 733 O O . ARG A 1 99 ? 1.617 -6.270 -0.729 1.00 89.31 99 ARG A O 1
ATOM 740 N N . ALA A 1 100 ? 1.795 -7.016 -2.827 1.00 91.44 100 ALA A N 1
ATOM 741 C CA . ALA A 1 100 ? 0.492 -7.677 -2.809 1.00 91.44 100 ALA A CA 1
ATOM 742 C C . ALA A 1 100 ? 0.412 -8.768 -1.723 1.00 91.44 100 ALA A C 1
ATOM 744 O O . ALA A 1 100 ? -0.618 -8.905 -1.063 1.00 91.44 100 ALA A O 1
ATOM 745 N N . ALA A 1 101 ? 1.489 -9.525 -1.505 1.00 90.50 101 ALA A N 1
ATOM 746 C CA . ALA A 1 101 ? 1.557 -10.544 -0.464 1.00 90.50 101 ALA A CA 1
ATOM 747 C C . ALA A 1 101 ? 1.503 -9.936 0.947 1.00 90.50 101 ALA A C 1
ATOM 749 O O . ALA A 1 101 ? 0.755 -10.439 1.789 1.00 90.50 101 ALA A O 1
ATOM 750 N N . ALA A 1 102 ? 2.227 -8.841 1.196 1.00 87.81 102 ALA A N 1
ATOM 751 C CA . ALA A 1 102 ? 2.171 -8.116 2.465 1.00 87.81 102 ALA A CA 1
ATOM 752 C C . ALA A 1 102 ? 0.753 -7.596 2.749 1.00 87.81 102 ALA A C 1
ATOM 754 O O . ALA A 1 102 ? 0.197 -7.834 3.825 1.00 87.81 102 ALA A O 1
ATOM 755 N N . VAL A 1 103 ? 0.117 -6.973 1.751 1.00 87.62 103 VAL A N 1
ATOM 756 C CA . VAL A 1 103 ? -1.260 -6.471 1.865 1.00 87.62 103 VAL A CA 1
ATOM 757 C C . VAL A 1 103 ? -2.256 -7.611 2.120 1.00 87.62 103 VAL A C 1
ATOM 759 O O . VAL A 1 103 ? -3.132 -7.470 2.973 1.00 87.62 103 VAL A O 1
ATOM 762 N N . GLN A 1 104 ? -2.103 -8.771 1.463 1.00 87.81 104 GLN A N 1
ATOM 763 C CA . GLN A 1 104 ? -2.936 -9.956 1.719 1.00 87.81 104 GLN A CA 1
ATOM 764 C C . GLN A 1 104 ? -2.823 -10.414 3.178 1.00 87.81 104 GLN A C 1
ATOM 766 O O . GLN A 1 104 ? -3.843 -10.537 3.856 1.00 87.81 104 GLN A O 1
ATOM 771 N N . GLN A 1 105 ? -1.603 -10.638 3.677 1.00 82.88 105 GLN A N 1
ATOM 772 C CA . GLN A 1 105 ? -1.383 -11.109 5.051 1.00 82.88 105 GLN A CA 1
ATOM 773 C C . GLN A 1 105 ? -2.023 -10.173 6.079 1.00 82.88 105 GLN A C 1
ATOM 775 O O . GLN A 1 105 ? -2.626 -10.623 7.059 1.00 82.88 105 GLN A O 1
ATOM 780 N N . TYR A 1 106 ? -1.923 -8.871 5.828 1.00 79.81 106 TYR A N 1
ATOM 781 C CA . TYR A 1 106 ? -2.484 -7.856 6.695 1.00 79.81 106 TYR A CA 1
ATOM 782 C C . TYR A 1 106 ? -4.019 -7.774 6.600 1.00 79.81 106 TYR A C 1
ATOM 784 O O . TYR A 1 106 ? -4.694 -7.744 7.631 1.00 79.81 106 TYR A O 1
ATOM 792 N N . SER A 1 107 ? -4.601 -7.839 5.398 1.00 78.69 107 SER A N 1
ATOM 793 C CA . SER A 1 107 ? -6.062 -7.888 5.210 1.00 78.69 107 SER A CA 1
ATOM 794 C C . SER A 1 107 ? -6.698 -9.092 5.925 1.00 78.69 107 SER A C 1
ATOM 796 O O . SER A 1 107 ? -7.703 -8.952 6.625 1.00 78.69 107 SER A O 1
ATOM 798 N N . GLU A 1 108 ? -6.052 -10.259 5.878 1.00 80.00 108 GLU A N 1
ATOM 799 C CA . GLU A 1 108 ? -6.478 -11.456 6.608 1.00 80.00 108 GLU A CA 1
ATOM 800 C C . GLU A 1 108 ? -6.320 -11.309 8.129 1.00 80.00 108 GLU A C 1
ATOM 802 O O . GLU A 1 108 ? -7.081 -11.897 8.904 1.00 80.00 108 GLU A O 1
ATOM 807 N N . ALA A 1 109 ? -5.307 -10.574 8.597 1.00 76.44 109 ALA A N 1
ATOM 808 C CA . ALA A 1 109 ? -5.147 -10.261 10.016 1.00 76.44 109 ALA A CA 1
ATOM 809 C C . ALA A 1 109 ? -6.270 -9.331 10.507 1.00 76.44 109 ALA A C 1
ATOM 811 O O . ALA A 1 109 ? -6.869 -9.597 11.553 1.00 76.44 109 ALA A O 1
ATOM 812 N N . LEU A 1 110 ? -6.610 -8.312 9.714 1.00 74.62 110 LEU A N 1
ATOM 813 C CA . LEU A 1 110 ? -7.731 -7.399 9.936 1.00 74.62 110 LEU A CA 1
ATOM 814 C C . LEU A 1 110 ? -9.071 -8.138 10.015 1.00 74.62 110 LEU A C 1
ATOM 816 O O . LEU A 1 110 ? -9.823 -7.952 10.970 1.00 74.62 110 LEU A O 1
ATOM 820 N N . GLU A 1 111 ? -9.372 -9.012 9.053 1.00 74.56 111 GLU A N 1
ATOM 821 C CA . GLU A 1 111 ? -10.624 -9.779 9.040 1.00 74.56 111 GLU A CA 1
ATOM 822 C C . GLU A 1 111 ? -10.747 -10.765 10.206 1.00 74.56 111 GLU A C 1
ATOM 824 O O . GLU A 1 111 ? -11.845 -10.994 10.721 1.00 74.56 111 GLU A O 1
ATOM 829 N N . ARG A 1 112 ? -9.633 -11.375 10.630 1.00 73.56 112 ARG A N 1
ATOM 830 C CA . ARG A 1 112 ? -9.621 -12.280 11.787 1.00 73.56 112 ARG A CA 1
ATOM 831 C C . ARG A 1 112 ? -9.871 -11.531 13.086 1.00 73.56 112 ARG A C 1
ATOM 833 O O . ARG A 1 112 ? -10.638 -12.012 13.914 1.00 73.56 112 ARG A O 1
ATOM 840 N N . ARG A 1 113 ? -9.232 -10.374 13.262 1.00 69.31 113 ARG A N 1
ATOM 841 C CA . ARG A 1 113 ? -9.338 -9.577 14.489 1.00 69.31 113 ARG A CA 1
ATOM 842 C C . ARG A 1 113 ? -10.629 -8.755 14.548 1.00 69.31 113 ARG A C 1
ATOM 844 O O . ARG A 1 113 ? -11.120 -8.520 15.643 1.00 69.31 113 ARG A O 1
ATOM 851 N N . SER A 1 114 ? -11.237 -8.413 13.406 1.00 67.62 114 SER A N 1
ATOM 852 C CA . SER A 1 114 ? -12.526 -7.701 13.367 1.00 67.62 114 SER A CA 1
ATOM 853 C C . SER A 1 114 ? -13.716 -8.533 13.859 1.00 67.62 114 SER A C 1
ATOM 855 O O . SER A 1 114 ? -14.737 -7.990 14.281 1.00 67.62 114 SER A O 1
ATOM 857 N N . LYS A 1 115 ? -13.585 -9.864 13.864 1.00 65.44 115 LYS A N 1
ATOM 858 C CA . LYS A 1 115 ? -14.586 -10.802 14.383 1.00 65.44 115 LYS A CA 1
ATOM 859 C C . LYS A 1 115 ? -14.341 -11.084 15.867 1.00 65.44 115 LYS A C 1
ATOM 861 O O . LYS A 1 115 ? -13.927 -12.186 16.215 1.00 65.44 115 LYS A O 1
ATOM 866 N N . GLY A 1 116 ? -14.605 -10.122 16.754 1.00 65.19 116 GLY A N 1
ATOM 867 C CA . GLY A 1 116 ? -14.569 -10.439 18.189 1.00 65.19 116 GLY A CA 1
ATOM 868 C C . GLY A 1 116 ? -14.446 -9.314 19.208 1.00 65.19 116 GLY A C 1
ATOM 869 O O . GLY A 1 116 ? -14.176 -9.639 20.361 1.00 65.19 116 GLY A O 1
ATOM 870 N N . PHE A 1 117 ? -14.625 -8.038 18.854 1.00 68.75 117 PHE A N 1
ATOM 871 C CA . PHE A 1 117 ? -14.529 -6.970 19.859 1.00 68.75 117 PHE A CA 1
ATOM 872 C C . PHE A 1 117 ? -15.652 -7.073 20.893 1.00 68.75 117 PHE A C 1
ATOM 874 O O . PHE A 1 117 ? -16.828 -7.178 20.533 1.00 68.75 117 PHE A O 1
ATOM 881 N N . ALA A 1 118 ? -15.295 -7.040 22.179 1.00 64.06 118 ALA A N 1
ATOM 882 C CA . ALA A 1 118 ? -16.260 -7.060 23.272 1.00 64.06 118 ALA A CA 1
ATOM 883 C C . ALA A 1 118 ? -16.779 -5.648 23.592 1.00 64.06 118 ALA A C 1
ATOM 885 O O . ALA A 1 118 ? -17.844 -5.508 24.197 1.00 64.06 118 ALA A O 1
ATOM 886 N N . SER A 1 119 ? -16.060 -4.600 23.165 1.00 69.62 119 SER A N 1
ATOM 887 C CA . SER A 1 119 ? -16.451 -3.202 23.353 1.00 69.62 119 SER A CA 1
ATOM 888 C C . SER A 1 119 ? -15.979 -2.267 22.231 1.00 69.62 119 SER A C 1
ATOM 890 O O . SER A 1 119 ? -15.077 -2.580 21.457 1.00 69.62 119 SER A O 1
ATOM 892 N N . ALA A 1 120 ? -16.576 -1.073 22.184 1.00 66.81 120 ALA A N 1
ATOM 893 C CA . ALA A 1 120 ? -16.201 -0.021 21.243 1.00 66.81 120 ALA A CA 1
ATOM 894 C C . ALA A 1 120 ? -14.828 0.614 21.550 1.00 66.81 120 ALA A C 1
ATOM 896 O O . ALA A 1 120 ? -14.219 1.175 20.642 1.00 66.81 120 ALA A O 1
ATOM 897 N N . GLU A 1 121 ? -14.360 0.583 22.802 1.00 71.88 121 GLU A N 1
ATOM 898 C CA . GLU A 1 121 ? -13.021 1.067 23.188 1.00 71.88 121 GLU A CA 1
ATOM 899 C C . GLU A 1 121 ? -11.929 0.100 22.714 1.00 71.88 121 GLU A C 1
ATOM 901 O O . GLU A 1 121 ? -10.947 0.545 22.128 1.00 71.88 121 GLU A O 1
ATOM 906 N N . GLU A 1 122 ? -12.151 -1.213 22.844 1.00 72.06 122 GLU A N 1
ATOM 907 C CA . GLU A 1 122 ? -11.255 -2.229 22.269 1.00 72.06 122 GLU A CA 1
ATOM 908 C C . GLU A 1 122 ? -11.168 -2.120 20.743 1.00 72.06 122 GLU A C 1
ATOM 910 O O . GLU A 1 122 ? -10.085 -2.235 20.181 1.00 72.06 122 GLU A O 1
ATOM 915 N N . GLU A 1 123 ? -12.290 -1.863 20.064 1.00 70.31 123 GLU A N 1
ATOM 916 C CA . GLU A 1 123 ? -12.311 -1.646 18.611 1.00 70.31 123 GLU A CA 1
ATOM 917 C C . GLU A 1 123 ? -11.533 -0.377 18.206 1.00 70.31 123 GLU A C 1
ATOM 919 O O . GLU A 1 123 ? -10.917 -0.345 17.145 1.00 70.31 123 GLU A O 1
ATOM 924 N N . GLU A 1 124 ? -11.513 0.666 19.042 1.00 67.88 124 GLU A N 1
ATOM 925 C CA . GLU A 1 124 ? -10.830 1.937 18.756 1.00 67.88 124 GLU A CA 1
ATOM 926 C C . GLU A 1 124 ? -9.316 1.853 18.958 1.00 67.88 124 GLU A C 1
ATOM 928 O O . GLU A 1 124 ? -8.552 2.241 18.071 1.00 67.88 124 GLU A O 1
ATOM 933 N N . GLU A 1 125 ? -8.878 1.283 20.081 1.00 73.69 125 GLU A N 1
ATOM 934 C CA . GLU A 1 125 ? -7.464 0.974 20.313 1.00 73.69 125 GLU A CA 1
ATOM 935 C C . GLU A 1 125 ? -6.946 -0.004 19.254 1.00 73.69 125 GLU A C 1
ATOM 937 O O . GLU A 1 125 ? -5.834 0.152 18.739 1.00 73.69 125 GLU A O 1
ATOM 942 N N . PHE A 1 126 ? -7.788 -0.960 18.855 1.00 74.56 126 PHE A N 1
ATOM 943 C CA . PHE A 1 126 ? -7.489 -1.859 17.760 1.00 74.56 126 PHE A CA 1
ATOM 944 C C . PHE A 1 126 ? -7.296 -1.109 16.445 1.00 74.56 126 PHE A C 1
ATOM 946 O O . PHE A 1 126 ? -6.253 -1.288 15.829 1.00 74.56 126 PHE A O 1
ATOM 953 N N . VAL A 1 127 ? -8.233 -0.263 16.005 1.00 70.75 127 VAL A N 1
ATOM 954 C CA . VAL A 1 127 ? -8.103 0.484 14.739 1.00 70.75 127 VAL A CA 1
ATOM 955 C C . VAL A 1 127 ? -6.819 1.316 14.720 1.00 70.75 127 VAL A C 1
ATOM 957 O O . VAL A 1 127 ? -6.073 1.250 13.745 1.00 70.75 127 VAL A O 1
ATOM 960 N N . ALA A 1 128 ? -6.527 2.048 15.798 1.00 69.69 128 ALA A N 1
ATOM 961 C CA . ALA A 1 128 ? -5.333 2.887 15.888 1.00 69.69 128 ALA A CA 1
ATOM 962 C C . ALA A 1 128 ? -4.031 2.068 15.835 1.00 69.69 128 ALA A C 1
ATOM 964 O O . ALA A 1 128 ? -3.112 2.409 15.091 1.00 69.69 128 ALA A O 1
ATOM 965 N N . THR A 1 129 ? -3.963 0.966 16.586 1.00 75.00 129 THR A N 1
ATOM 966 C CA . THR A 1 129 ? -2.797 0.066 16.592 1.00 75.00 129 THR A CA 1
ATOM 967 C C . THR A 1 129 ? -2.631 -0.619 15.245 1.00 75.00 129 THR A C 1
ATOM 969 O O . THR A 1 129 ? -1.527 -0.733 14.729 1.00 75.00 129 THR A O 1
ATOM 972 N N . THR A 1 130 ? -3.743 -1.024 14.645 1.00 72.69 130 THR A N 1
ATOM 973 C CA . THR A 1 130 ? -3.776 -1.766 13.391 1.00 72.69 130 THR A CA 1
ATOM 974 C C . THR A 1 130 ? -3.274 -0.886 12.259 1.00 72.69 130 THR A C 1
ATOM 976 O O . THR A 1 130 ? -2.344 -1.300 11.578 1.00 72.69 130 THR A O 1
ATOM 979 N N . LEU A 1 131 ? -3.775 0.343 12.100 1.00 71.31 131 LEU A N 1
ATOM 980 C CA . LEU A 1 131 ? -3.277 1.266 11.068 1.00 71.31 131 LEU A CA 1
ATOM 981 C C . LEU A 1 131 ? -1.768 1.516 11.183 1.00 71.31 131 LEU A C 1
ATOM 983 O O . LEU A 1 131 ? -1.083 1.562 10.168 1.00 71.31 131 LEU A O 1
ATOM 987 N N . LYS A 1 132 ? -1.239 1.590 12.405 1.00 77.06 132 LYS A N 1
ATOM 988 C CA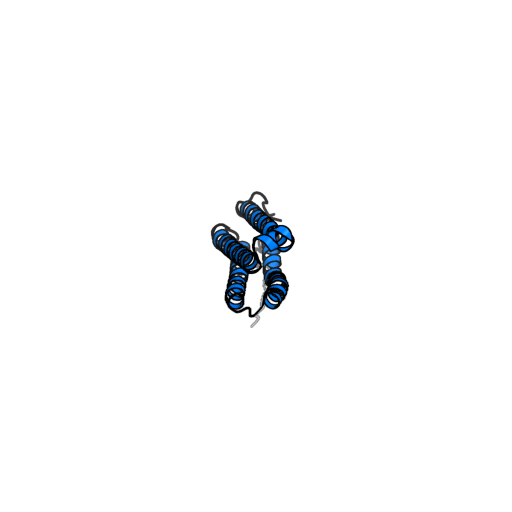 . LYS A 1 132 ? 0.204 1.700 12.619 1.00 77.06 132 LYS A CA 1
ATOM 989 C C . LYS A 1 132 ? 0.958 0.416 12.249 1.00 77.06 132 LYS A C 1
ATOM 991 O O . LYS A 1 132 ? 1.966 0.476 11.562 1.00 77.06 132 LYS A O 1
ATOM 996 N N . GLU A 1 133 ? 0.452 -0.749 12.657 1.00 75.94 133 GLU A N 1
ATOM 997 C CA . GLU A 1 133 ? 1.014 -2.050 12.263 1.00 75.94 133 GLU A CA 1
ATOM 998 C C . GLU A 1 133 ? 0.971 -2.256 10.736 1.00 75.94 133 GLU A C 1
ATOM 1000 O O . GLU A 1 133 ? 1.849 -2.931 10.208 1.00 75.94 133 GLU A O 1
ATOM 1005 N N . ALA A 1 134 ? -0.014 -1.681 10.023 1.00 75.44 134 ALA A N 1
ATOM 1006 C CA . ALA A 1 134 ? -0.023 -1.655 8.557 1.00 75.44 134 ALA A CA 1
ATOM 1007 C C . ALA A 1 134 ? 1.173 -0.874 8.034 1.00 75.44 134 ALA A C 1
ATOM 1009 O O . ALA A 1 134 ? 1.932 -1.420 7.247 1.00 75.44 134 ALA A O 1
ATOM 1010 N N . GLU A 1 135 ? 1.324 0.384 8.463 1.00 76.31 135 GLU A N 1
ATOM 1011 C CA . GLU A 1 135 ? 2.412 1.264 8.024 1.00 76.31 135 GLU A CA 1
ATOM 1012 C C . GLU A 1 135 ? 3.774 0.590 8.234 1.00 76.31 135 GLU A C 1
ATOM 1014 O O . GLU A 1 135 ? 4.551 0.481 7.286 1.00 76.31 135 GLU A O 1
ATOM 1019 N N . ASP A 1 136 ? 4.005 0.027 9.423 1.00 80.75 136 ASP A N 1
ATOM 1020 C CA . ASP A 1 136 ? 5.246 -0.680 9.754 1.00 80.75 136 ASP A CA 1
ATOM 1021 C C . ASP A 1 136 ? 5.436 -1.957 8.901 1.00 80.75 136 ASP A C 1
ATOM 1023 O O . ASP A 1 136 ? 6.541 -2.256 8.449 1.00 80.75 136 ASP A O 1
ATOM 1027 N N . ALA A 1 137 ? 4.370 -2.732 8.651 1.00 78.56 137 ALA A N 1
ATOM 1028 C CA . ALA A 1 137 ? 4.439 -3.950 7.831 1.00 78.56 137 ALA A CA 1
ATOM 1029 C C . ALA A 1 137 ? 4.690 -3.656 6.344 1.00 78.56 137 ALA A C 1
ATOM 1031 O O . ALA A 1 137 ? 5.185 -4.506 5.600 1.00 78.56 137 ALA A O 1
ATOM 1032 N N . PHE A 1 138 ? 4.307 -2.465 5.908 1.00 84.12 138 PHE A N 1
ATOM 1033 C CA . PHE A 1 138 ? 4.310 -2.027 4.523 1.00 84.12 138 PHE A CA 1
ATOM 1034 C C . PHE A 1 138 ? 5.586 -1.283 4.140 1.00 84.12 138 PHE A C 1
ATOM 1036 O O . PHE A 1 138 ? 6.017 -1.415 2.991 1.00 84.12 138 PHE A O 1
ATOM 1043 N N . GLU A 1 139 ? 6.234 -0.623 5.100 1.00 86.38 139 GLU A N 1
ATOM 1044 C CA . GLU A 1 139 ? 7.443 0.183 4.915 1.00 86.38 139 GLU A CA 1
ATOM 1045 C C . GLU A 1 139 ? 8.526 -0.540 4.101 1.00 86.38 139 GLU A C 1
ATOM 1047 O O . GLU A 1 139 ? 9.004 -0.005 3.101 1.00 86.38 139 GLU A O 1
ATOM 1052 N N . GLN A 1 140 ? 8.846 -1.793 4.447 1.00 87.06 140 GLN A N 1
ATOM 1053 C CA . GLN A 1 140 ? 9.865 -2.562 3.725 1.00 87.06 140 GLN A CA 1
ATOM 1054 C C . GLN A 1 140 ? 9.508 -2.740 2.239 1.00 87.06 140 GLN A C 1
ATOM 1056 O O . GLN A 1 140 ? 10.322 -2.455 1.362 1.00 87.06 140 GLN A O 1
ATOM 1061 N N . THR A 1 141 ? 8.288 -3.196 1.945 1.00 86.69 141 THR A N 1
ATOM 1062 C CA . THR A 1 141 ? 7.855 -3.426 0.555 1.00 86.69 141 THR A CA 1
ATOM 1063 C C . THR A 1 141 ? 7.707 -2.122 -0.233 1.00 86.69 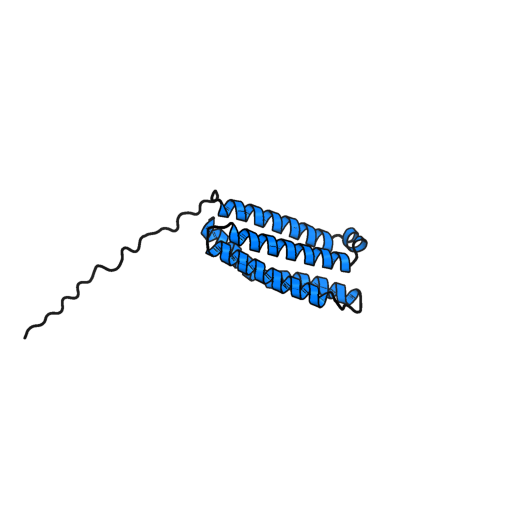141 THR A C 1
ATOM 1065 O O . THR A 1 141 ? 7.908 -2.110 -1.447 1.00 86.69 141 THR A O 1
ATOM 1068 N N . ASP A 1 142 ? 7.392 -1.011 0.439 1.00 85.75 142 ASP A N 1
ATOM 1069 C CA . ASP A 1 142 ? 7.333 0.314 -0.180 1.00 85.75 142 ASP A CA 1
ATOM 1070 C C . ASP A 1 142 ? 8.728 0.838 -0.532 1.00 85.75 142 ASP A C 1
ATOM 1072 O O . ASP A 1 142 ? 8.907 1.452 -1.588 1.00 85.75 142 ASP A O 1
ATOM 1076 N N . ASP A 1 143 ? 9.725 0.564 0.306 1.00 87.56 143 ASP A N 1
ATOM 1077 C CA . ASP A 1 143 ? 11.124 0.893 0.045 1.00 87.56 143 ASP A CA 1
ATOM 1078 C C . ASP A 1 143 ? 11.699 0.062 -1.108 1.00 87.56 143 ASP A C 1
ATOM 1080 O O . ASP A 1 143 ? 12.295 0.627 -2.029 1.00 87.56 143 ASP A O 1
ATOM 1084 N N . GLU A 1 144 ? 11.455 -1.250 -1.116 1.00 87.88 144 GLU A N 1
ATOM 1085 C CA . GLU A 1 144 ? 11.858 -2.158 -2.199 1.00 87.88 144 GLU A CA 1
ATOM 1086 C C . GLU A 1 144 ? 11.218 -1.753 -3.533 1.00 87.88 144 GLU A C 1
ATOM 1088 O O . GLU A 1 144 ? 11.897 -1.655 -4.558 1.00 87.88 144 GLU A O 1
ATOM 1093 N N . MET A 1 145 ? 9.925 -1.422 -3.522 1.00 87.06 145 MET A N 1
ATOM 1094 C CA . MET A 1 145 ? 9.215 -0.925 -4.698 1.00 87.06 145 MET A CA 1
ATOM 1095 C C . MET A 1 145 ? 9.745 0.437 -5.159 1.00 87.06 145 MET A C 1
ATOM 1097 O O . MET A 1 145 ? 9.887 0.665 -6.363 1.00 87.06 145 MET A O 1
ATOM 1101 N N . ARG A 1 146 ? 10.069 1.350 -4.234 1.00 87.12 146 ARG A N 1
ATOM 1102 C CA . ARG A 1 146 ? 10.658 2.656 -4.568 1.00 87.12 146 ARG A CA 1
ATOM 1103 C C . ARG A 1 146 ? 12.032 2.495 -5.202 1.00 87.12 146 ARG A C 1
ATOM 1105 O O . ARG A 1 146 ? 12.320 3.183 -6.181 1.00 87.12 146 ARG A O 1
ATOM 1112 N N . GLN A 1 147 ? 12.853 1.592 -4.678 1.00 87.56 147 GLN A N 1
ATOM 1113 C CA . GLN A 1 147 ? 14.156 1.270 -5.245 1.00 87.56 147 GLN A CA 1
ATOM 1114 C C . GLN A 1 147 ? 14.009 0.640 -6.636 1.00 87.56 147 GLN A C 1
ATOM 1116 O O . GLN A 1 147 ? 14.609 1.135 -7.588 1.00 87.56 147 GLN A O 1
ATOM 1121 N N . ALA A 1 148 ? 13.156 -0.377 -6.790 1.00 86.50 148 ALA A N 1
ATOM 1122 C CA . ALA A 1 148 ? 12.901 -1.020 -8.080 1.00 86.50 148 ALA A CA 1
ATOM 1123 C C . ALA A 1 148 ? 12.375 -0.022 -9.125 1.00 86.50 148 ALA A C 1
ATOM 1125 O O . ALA A 1 148 ? 12.760 -0.070 -10.296 1.00 86.50 148 ALA A O 1
ATOM 1126 N N . TYR A 1 149 ? 11.530 0.923 -8.704 1.00 85.12 149 TYR A N 1
ATOM 1127 C CA . TYR A 1 149 ? 11.075 2.014 -9.557 1.00 85.12 149 TYR A CA 1
ATOM 1128 C C . TYR A 1 149 ? 12.223 2.953 -9.942 1.00 85.12 149 TYR A C 1
ATOM 1130 O O . TYR A 1 149 ? 12.334 3.292 -11.112 1.00 85.12 149 TYR A O 1
ATOM 1138 N N . GLN A 1 150 ? 13.098 3.358 -9.018 1.00 85.62 150 GLN A N 1
ATOM 1139 C CA . GLN A 1 150 ? 14.263 4.196 -9.345 1.00 85.62 150 GLN A CA 1
ATOM 1140 C C . GLN A 1 150 ? 15.223 3.502 -10.314 1.00 85.62 150 GLN A C 1
ATOM 1142 O O . GLN A 1 150 ? 15.715 4.138 -11.234 1.00 85.62 150 GLN A O 1
ATOM 1147 N N . GLU A 1 151 ? 15.453 2.202 -10.157 1.00 84.38 151 GLU A N 1
ATOM 1148 C CA . GLU A 1 151 ? 16.320 1.437 -11.058 1.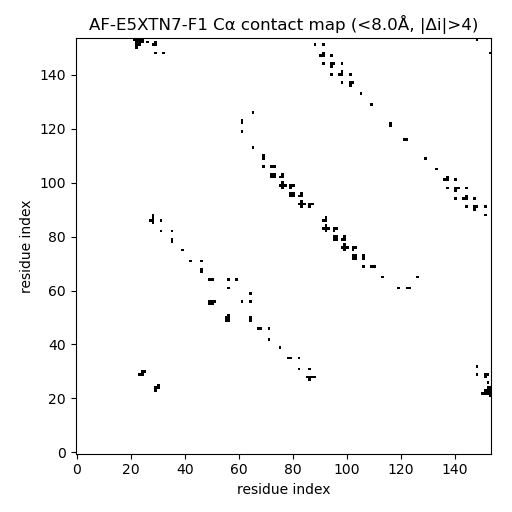00 84.38 151 GLU A CA 1
ATOM 1149 C C . GLU A 1 151 ? 15.684 1.231 -12.445 1.00 84.38 151 GLU A C 1
ATOM 1151 O O . GLU A 1 151 ? 16.394 1.163 -13.447 1.00 84.38 151 GLU A O 1
ATOM 1156 N N . THR A 1 152 ? 14.348 1.187 -12.521 1.00 81.50 152 THR A N 1
ATOM 1157 C CA . THR A 1 152 ? 13.602 1.038 -13.785 1.00 81.50 152 THR A CA 1
ATOM 1158 C C . THR A 1 152 ? 13.324 2.382 -14.480 1.00 81.50 152 THR A C 1
ATOM 1160 O O . THR A 1 152 ? 13.218 2.422 -15.706 1.00 81.50 152 THR A O 1
ATOM 1163 N N . CYS A 1 153 ? 13.180 3.475 -13.719 1.00 81.06 153 CYS A N 1
ATOM 1164 C CA . CYS A 1 153 ? 12.612 4.761 -14.161 1.00 81.06 153 CYS A CA 1
ATOM 1165 C C . CYS A 1 153 ? 13.476 6.009 -13.874 1.00 81.06 153 CYS A C 1
ATOM 1167 O O . CYS A 1 153 ? 13.063 7.101 -14.277 1.00 81.06 153 CYS A O 1
ATOM 1169 N N . GLY A 1 154 ? 14.618 5.875 -13.181 1.00 70.31 154 GLY A N 1
ATOM 1170 C CA . GLY A 1 154 ? 15.517 6.963 -12.751 1.00 70.31 154 GLY A CA 1
ATOM 1171 C C . GLY A 1 154 ? 16.839 7.135 -13.506 1.00 70.31 154 GLY A C 1
ATOM 1172 O O . GLY A 1 154 ? 17.359 6.178 -14.118 1.00 70.31 154 GLY A O 1
#

Mean predicted aligned error: 11.39 Å

Sequence (154 aa):
MKGLFVFSAVGVAAVLAQSPAAADPASPDCRYMQQVTRQVVAREQMLTGTANSPELSQKLGKSGVLQIAAQTYEYERVLFSVGATQIDSAQLADAMRDRAAAVQQYSEALERRSKGFASAEEEEEFVATTLKEAEDAFEQTDDEMRQAYQETCG

pLDDT: mean 73.25, std 15.43, range [36.06, 93.19]

Foldseek 3Di:
DDDDDDPDPDDPDPPPPPPLPQADCPDPLNVLVVVLVVLLVVLVCVLCVCVVVPVNCVVCDLLSSLVSVLVSLLVNLVSLQVSLVVHPQVQLSVLSNVLSVLSVVLSVVSVVVSPDDPDPVSSVVCVVVSVVVSCVSNVVSVVSNVVSSNSNHD

Radius of gyration: 23.87 Å; Cα contacts (8 Å, |Δi|>4): 110; chains: 1; bounding box: 85×46×46 Å

Solvent-accessible surface area (backbone atoms only — not comparable to full-atom values): 8604 Å² total; per-residue (Å²): 137,91,82,84,84,80,81,84,77,89,82,82,68,92,68,71,84,70,64,75,74,74,31,48,60,83,36,70,50,40,53,49,48,58,50,52,53,52,54,50,54,59,46,51,51,49,52,51,51,37,70,72,27,70,70,51,37,63,72,52,33,70,71,41,52,53,50,51,51,45,53,50,39,51,48,50,21,50,53,26,49,56,44,34,73,72,34,81,53,62,65,44,18,48,28,26,42,52,37,19,51,49,35,46,58,48,39,54,50,51,61,57,61,66,69,69,66,91,44,75,65,58,48,48,57,44,51,58,52,46,58,50,52,47,52,66,66,42,47,62,40,52,50,49,36,51,49,32,44,42,70,58,35,80

Organism: Segniliparus rugosus (strain ATCC BAA-974 / DSM 45345 / CCUG 50838 / CIP 108380 / JCM 13579 / CDC 945) (NCBI:txid679197)

Nearest PDB structures (foldseek):
  2lfd-assembly1_A  TM=6.627E-01  e=3.318E+00  Escherichia coli
  2b0h-assembly1_A  TM=5.115E-01  e=1.591E+00  Mus musculus
  5w93-assembly3_C  TM=4.526E-01  e=4.036E+00  Mus musculus